Protein AF-A0ABD6B3N7-F1 (afdb_monomer_lite)

Secondary structure (DSSP, 8-state):
---TT-HHHHHHHHHHHHHHHHHHHHHHHHHHHHHTSHHHHHHTTPPP-EE-SSTT-EEE-HHHHHHHHHHHHHHHHHHHHHIIIIIIHHHHHTT--

Organism: NCBI:txid1220023

Radius of gyration: 18.05 Å; chains: 1; bounding box: 43×17×55 Å

Sequence (97 aa):
MFDADDPGTVINEFLVALFVPGILLFVGLWAAFRLVLDGPLRSMGLAPIRAADGAGAVASGYGRFALLIVVTALLLLPYVAAYRRFVRDSLRARGIV

Structure (mmCIF, N/CA/C/O backbone):
data_AF-A0ABD6B3N7-F1
#
_entry.id   AF-A0ABD6B3N7-F1
#
loop_
_atom_site.group_PDB
_atom_site.id
_atom_site.type_symbol
_atom_site.label_atom_id
_atom_site.label_alt_id
_atom_site.label_comp_id
_atom_site.label_asym_id
_atom_site.label_entity_id
_atom_site.label_seq_id
_atom_site.pdbx_PDB_ins_code
_atom_site.Cartn_x
_atom_site.Cartn_y
_atom_site.Cartn_z
_atom_site.occupancy
_atom_site.B_iso_or_equiv
_atom_site.auth_seq_id
_atom_site.auth_comp_id
_atom_site.auth_asym_id
_atom_site.auth_atom_id
_atom_site.pdbx_PDB_model_num
ATOM 1 N N . MET A 1 1 ? -5.507 -2.912 34.179 1.00 50.62 1 MET A N 1
ATOM 2 C CA . MET A 1 1 ? -6.524 -2.537 33.180 1.00 50.62 1 MET A CA 1
ATOM 3 C C . MET A 1 1 ? -5.771 -1.734 32.139 1.00 50.62 1 MET A C 1
ATOM 5 O O . MET A 1 1 ? -5.233 -0.700 32.507 1.00 50.62 1 MET A O 1
ATOM 9 N N . PHE A 1 2 ? -5.541 -2.294 30.947 1.00 52.19 2 PHE A N 1
ATOM 10 C CA . PHE A 1 2 ? -4.871 -1.549 29.876 1.00 52.19 2 PHE A CA 1
ATOM 11 C C . PHE A 1 2 ? -5.792 -0.404 29.476 1.00 52.19 2 PHE A C 1
ATOM 13 O O . PHE A 1 2 ? -6.987 -0.628 29.300 1.00 52.19 2 PHE A O 1
ATOM 20 N N . ASP A 1 3 ? -5.249 0.807 29.420 1.00 60.56 3 ASP A N 1
ATOM 21 C CA . ASP A 1 3 ? -6.005 1.963 28.969 1.00 60.56 3 ASP A CA 1
ATOM 22 C C . ASP A 1 3 ? -6.244 1.796 27.466 1.00 60.56 3 ASP A C 1
ATOM 24 O O . ASP A 1 3 ? -5.325 1.828 26.647 1.00 60.56 3 ASP A O 1
ATOM 28 N N . ALA A 1 4 ? -7.478 1.469 27.120 1.00 62.09 4 ALA A N 1
ATOM 29 C CA . ALA A 1 4 ? -7.910 1.174 25.764 1.00 62.09 4 ALA A CA 1
ATOM 30 C C . ALA A 1 4 ? -7.971 2.424 24.872 1.00 62.09 4 ALA A C 1
ATOM 32 O O . ALA A 1 4 ? -7.973 2.323 23.640 1.00 62.09 4 ALA A O 1
ATOM 33 N N . ASP A 1 5 ? -7.971 3.601 25.498 1.00 66.69 5 ASP A N 1
ATOM 34 C CA . ASP A 1 5 ? -7.817 4.884 24.831 1.00 66.69 5 ASP A CA 1
ATOM 35 C C . ASP A 1 5 ? -6.344 5.329 24.771 1.00 66.69 5 ASP A C 1
ATOM 37 O O . ASP A 1 5 ? -6.050 6.358 24.154 1.00 66.69 5 ASP A O 1
ATOM 41 N N . ASP A 1 6 ? -5.404 4.540 25.319 1.00 77.62 6 ASP A N 1
ATOM 42 C CA . ASP A 1 6 ? -3.979 4.796 25.126 1.00 77.62 6 ASP A CA 1
ATOM 43 C C . ASP A 1 6 ? -3.651 4.724 23.625 1.00 77.62 6 ASP A C 1
ATOM 45 O O . ASP A 1 6 ? -3.902 3.700 22.967 1.00 77.62 6 ASP A O 1
ATOM 49 N N . PRO A 1 7 ? -3.078 5.794 23.047 1.00 66.69 7 PRO A N 1
ATOM 50 C CA . PRO A 1 7 ? -2.776 5.841 21.624 1.00 66.69 7 PRO A CA 1
ATOM 51 C C . PRO A 1 7 ? -1.861 4.693 21.174 1.00 66.69 7 PRO A C 1
ATOM 53 O O . PRO A 1 7 ? -1.978 4.254 20.029 1.00 66.69 7 PRO A O 1
ATOM 56 N N . GLY A 1 8 ? -1.003 4.160 22.052 1.00 71.12 8 GLY A N 1
ATOM 57 C CA . GLY A 1 8 ? -0.149 3.010 21.757 1.00 71.12 8 GLY A CA 1
ATOM 58 C C . GLY A 1 8 ? -0.940 1.720 21.529 1.00 71.12 8 GLY A C 1
ATOM 59 O O . GLY A 1 8 ? -0.720 1.034 20.528 1.00 71.12 8 GLY A O 1
ATOM 60 N N . THR A 1 9 ? -1.903 1.418 22.401 1.00 73.00 9 THR A N 1
ATOM 61 C CA . THR A 1 9 ? -2.779 0.234 22.292 1.00 73.00 9 THR A CA 1
ATOM 62 C C . THR A 1 9 ? -3.593 0.260 20.999 1.00 73.00 9 THR A C 1
ATOM 64 O O . THR A 1 9 ? -3.631 -0.718 20.250 1.00 73.00 9 THR A O 1
ATOM 67 N N . VAL A 1 10 ? -4.170 1.420 20.690 1.00 67.31 10 VAL A N 1
ATOM 68 C CA . VAL A 1 10 ? -4.982 1.650 19.490 1.00 67.31 10 VAL A CA 1
ATOM 69 C C . VAL A 1 10 ? -4.182 1.438 18.210 1.00 67.31 10 VAL A C 1
ATOM 71 O O . VAL A 1 10 ? -4.664 0.804 17.270 1.00 67.31 10 VAL A O 1
ATOM 74 N N . ILE A 1 11 ? -2.968 1.992 18.157 1.00 69.38 11 ILE A N 1
ATOM 75 C CA . ILE A 1 11 ? -2.082 1.852 17.002 1.00 69.38 11 ILE A CA 1
ATOM 76 C C . ILE A 1 11 ? -1.677 0.387 16.835 1.00 69.38 11 ILE A C 1
ATOM 78 O O . ILE A 1 11 ? -1.689 -0.118 15.716 1.00 69.38 11 ILE A O 1
ATOM 82 N N . ASN A 1 12 ? -1.363 -0.317 17.922 1.00 73.00 12 ASN A N 1
ATOM 83 C CA . ASN A 1 12 ? -0.924 -1.705 17.848 1.00 73.00 12 ASN A CA 1
ATOM 84 C C . ASN A 1 12 ? -2.041 -2.649 17.369 1.00 73.00 12 ASN A C 1
ATOM 86 O O . ASN A 1 12 ? -1.827 -3.435 16.448 1.00 73.00 12 ASN A O 1
ATOM 90 N N . GLU A 1 13 ? -3.253 -2.527 17.917 1.00 71.44 13 GLU A N 1
ATOM 91 C CA . GLU A 1 13 ? -4.420 -3.285 17.438 1.00 71.44 13 GLU A CA 1
ATOM 92 C C . GLU A 1 13 ? -4.716 -3.009 15.964 1.00 71.44 13 GLU A C 1
ATOM 94 O O . GLU A 1 13 ? -4.964 -3.926 15.181 1.00 71.44 13 GLU A O 1
ATOM 99 N N . PHE A 1 14 ? -4.644 -1.738 15.573 1.00 67.50 14 PHE A N 1
ATOM 100 C CA . PHE A 1 14 ? -4.833 -1.320 14.196 1.00 67.50 14 PHE A CA 1
ATOM 101 C C . PHE A 1 14 ? -3.791 -1.937 13.251 1.00 67.50 14 PHE A C 1
ATOM 103 O O . PHE A 1 14 ? -4.153 -2.453 12.194 1.00 67.50 14 PHE A O 1
ATOM 110 N N . LEU A 1 15 ? -2.511 -1.933 13.635 1.00 70.00 15 LEU A N 1
ATOM 111 C CA . LEU A 1 15 ? -1.423 -2.527 12.854 1.00 70.00 15 LEU A CA 1
ATOM 112 C C . LEU A 1 15 ? -1.579 -4.044 12.712 1.00 70.00 15 LEU A C 1
ATOM 114 O O . LEU A 1 15 ? -1.378 -4.574 11.620 1.00 70.00 15 LEU A O 1
ATOM 118 N N . VAL A 1 16 ? -1.979 -4.739 13.780 1.00 72.06 16 VAL A N 1
ATOM 119 C CA . VAL A 1 16 ? -2.222 -6.190 13.754 1.00 72.06 16 VAL A CA 1
ATOM 120 C C . VAL A 1 16 ? -3.429 -6.527 12.877 1.00 72.06 16 VAL A C 1
ATOM 122 O O . VAL A 1 16 ? -3.344 -7.423 12.036 1.00 72.06 16 VAL A O 1
ATOM 125 N N . ALA A 1 17 ? -4.529 -5.780 13.005 1.00 67.81 17 ALA A N 1
ATOM 126 C CA . ALA A 1 17 ? -5.730 -5.977 12.196 1.00 67.81 17 ALA A CA 1
ATOM 127 C C . ALA A 1 17 ? -5.492 -5.692 10.705 1.00 67.81 17 ALA A C 1
ATOM 129 O O . ALA A 1 17 ? -6.070 -6.362 9.846 1.00 67.81 17 ALA A O 1
ATOM 130 N N . LEU A 1 18 ? -4.617 -4.732 10.382 1.00 69.88 18 LEU A N 1
ATOM 131 C CA . LEU A 1 18 ? -4.223 -4.450 9.003 1.00 69.88 18 LEU A CA 1
ATOM 132 C C . LEU A 1 18 ? -3.128 -5.365 8.465 1.00 69.88 18 LEU A C 1
ATOM 134 O O . LEU A 1 18 ? -2.892 -5.332 7.261 1.00 69.88 18 LEU A O 1
ATOM 138 N N . PHE A 1 19 ? -2.464 -6.170 9.292 1.00 77.00 19 PHE A N 1
ATOM 139 C CA . PHE A 1 19 ? -1.267 -6.885 8.861 1.00 77.00 19 PHE A CA 1
ATOM 140 C C . PHE A 1 19 ? -1.559 -7.849 7.706 1.00 77.00 19 PHE A C 1
ATOM 142 O O . PHE A 1 19 ? -0.983 -7.736 6.626 1.00 77.00 19 PHE A O 1
ATOM 149 N N . VAL A 1 20 ? -2.524 -8.751 7.892 1.00 76.81 20 VAL A N 1
ATOM 150 C CA . VAL A 1 20 ? -2.913 -9.730 6.867 1.00 76.81 20 VAL A CA 1
ATOM 151 C C . VAL A 1 20 ? -3.544 -9.067 5.631 1.00 76.81 20 VAL A C 1
ATOM 153 O O . VAL A 1 20 ? -3.021 -9.270 4.533 1.00 76.81 20 VAL A O 1
ATOM 156 N N . PRO A 1 21 ? -4.620 -8.260 5.741 1.00 77.50 21 PRO A N 1
ATOM 157 C CA . PRO A 1 21 ? -5.227 -7.635 4.564 1.00 77.50 21 PRO A CA 1
ATOM 158 C C . PRO A 1 21 ? -4.288 -6.633 3.880 1.00 77.50 21 PRO A C 1
ATOM 160 O O . PRO A 1 21 ? -4.302 -6.526 2.656 1.00 77.50 21 PRO A O 1
ATOM 163 N N . GLY A 1 22 ? -3.429 -5.949 4.636 1.00 78.62 22 GLY A N 1
ATOM 164 C CA . GLY A 1 22 ? -2.420 -5.035 4.109 1.00 78.62 22 GLY A CA 1
ATOM 165 C C . GLY A 1 22 ? -1.340 -5.743 3.308 1.00 78.62 22 GLY A C 1
ATOM 166 O O . GLY A 1 22 ? -1.037 -5.306 2.199 1.00 78.62 22 GLY A O 1
ATOM 167 N N . ILE A 1 23 ? -0.817 -6.871 3.800 1.00 81.94 23 ILE A N 1
ATOM 168 C CA . ILE A 1 23 ? 0.134 -7.693 3.040 1.00 81.94 23 ILE A CA 1
ATOM 169 C C . ILE A 1 23 ? -0.524 -8.232 1.769 1.00 81.94 23 ILE A C 1
ATOM 171 O O . ILE A 1 23 ? 0.063 -8.127 0.695 1.00 81.94 23 ILE A O 1
ATOM 175 N N . LEU A 1 24 ? -1.746 -8.765 1.859 1.00 85.06 24 LEU A N 1
ATOM 176 C CA . LEU A 1 24 ? -2.461 -9.297 0.694 1.00 85.06 24 LEU A CA 1
ATOM 177 C C . LEU A 1 24 ? -2.705 -8.221 -0.370 1.00 85.06 24 LEU A C 1
ATOM 179 O O . LEU A 1 24 ? -2.451 -8.454 -1.552 1.00 85.06 24 LEU A O 1
ATOM 183 N N . LEU A 1 25 ? -3.145 -7.033 0.045 1.00 84.00 25 LEU A N 1
ATOM 184 C CA . LEU A 1 25 ? -3.366 -5.904 -0.852 1.00 84.00 25 LEU A CA 1
ATOM 185 C C . LEU A 1 25 ? -2.057 -5.436 -1.497 1.00 84.00 25 LEU A C 1
ATOM 187 O O . LEU A 1 25 ? -2.009 -5.233 -2.710 1.00 84.00 25 LEU A O 1
ATOM 191 N N . PHE A 1 26 ? -0.991 -5.308 -0.706 1.00 83.75 26 PHE A N 1
ATOM 192 C CA . PHE A 1 26 ? 0.324 -4.910 -1.200 1.00 83.75 26 PHE A CA 1
ATOM 193 C C . PHE A 1 26 ? 0.871 -5.913 -2.222 1.00 83.75 26 PHE A C 1
ATOM 195 O O . PHE A 1 26 ? 1.293 -5.521 -3.309 1.00 83.75 26 PHE A O 1
ATOM 202 N N . VAL A 1 27 ? 0.814 -7.213 -1.915 1.00 86.38 27 VAL A N 1
ATOM 203 C CA . VAL A 1 27 ? 1.255 -8.286 -2.819 1.00 86.38 27 VAL A CA 1
ATOM 204 C C . VAL A 1 27 ? 0.408 -8.311 -4.094 1.00 86.38 27 VAL A C 1
ATOM 206 O O . VAL A 1 27 ? 0.955 -8.440 -5.190 1.00 86.38 27 VAL A O 1
ATOM 209 N N . GLY A 1 28 ? -0.911 -8.135 -3.979 1.00 88.38 28 GLY A N 1
ATOM 210 C CA . GLY A 1 28 ? -1.817 -8.075 -5.126 1.00 88.38 28 GLY A CA 1
ATOM 211 C C . GLY A 1 28 ? -1.519 -6.895 -6.052 1.00 88.38 28 GLY A C 1
ATOM 212 O O . GLY A 1 28 ? -1.392 -7.069 -7.265 1.00 88.38 28 GLY A O 1
ATOM 213 N N . LEU A 1 29 ? -1.332 -5.699 -5.492 1.00 86.50 29 LEU A N 1
ATOM 214 C CA . LEU A 1 29 ? -0.967 -4.506 -6.260 1.00 86.50 29 LEU A CA 1
ATO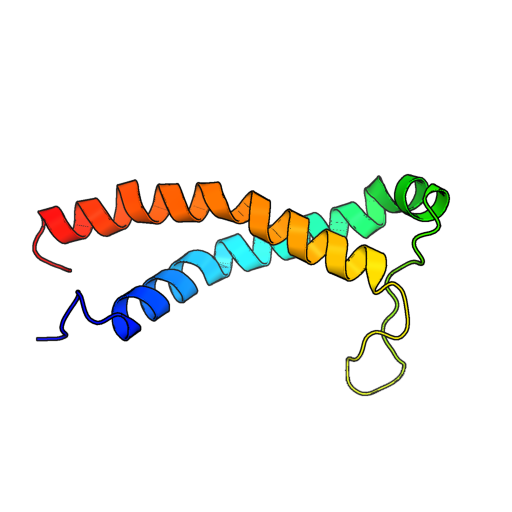M 215 C C . LEU A 1 29 ? 0.425 -4.625 -6.879 1.00 86.50 29 LEU A C 1
ATOM 217 O O . LEU A 1 29 ? 0.618 -4.247 -8.034 1.00 86.50 29 LEU A O 1
ATOM 221 N N . TRP A 1 30 ? 1.382 -5.199 -6.151 1.00 87.12 30 TRP A N 1
ATOM 222 C CA . TRP A 1 30 ? 2.710 -5.497 -6.676 1.00 87.12 30 TRP A CA 1
ATOM 223 C C . TRP A 1 30 ? 2.631 -6.412 -7.905 1.00 87.12 30 TRP A C 1
ATOM 225 O O . TRP A 1 30 ? 3.242 -6.127 -8.940 1.00 87.12 30 TRP A O 1
ATOM 235 N N . ALA A 1 31 ? 1.838 -7.486 -7.822 1.00 86.38 31 ALA A N 1
ATOM 236 C CA . ALA A 1 31 ? 1.604 -8.387 -8.944 1.00 86.38 31 ALA A CA 1
ATOM 237 C C . ALA A 1 31 ? 0.925 -7.662 -10.117 1.00 86.38 31 ALA A C 1
ATOM 239 O O . ALA A 1 31 ? 1.376 -7.793 -11.254 1.00 86.38 31 ALA A O 1
ATOM 240 N N . ALA A 1 32 ? -0.086 -6.828 -9.856 1.00 86.88 32 ALA A N 1
ATOM 241 C CA . ALA A 1 32 ? -0.759 -6.036 -10.886 1.00 86.88 32 ALA A CA 1
ATOM 242 C C . ALA A 1 32 ? 0.200 -5.064 -11.599 1.00 86.88 32 ALA A C 1
ATOM 244 O O . ALA A 1 32 ? 0.175 -4.959 -12.826 1.00 86.88 32 ALA A O 1
ATOM 245 N N . PHE A 1 33 ? 1.101 -4.409 -10.860 1.00 85.00 33 PHE A N 1
ATOM 246 C CA . PHE A 1 33 ? 2.115 -3.505 -11.413 1.00 85.00 33 PHE A CA 1
ATOM 247 C C . PHE A 1 33 ? 3.110 -4.215 -12.337 1.00 85.00 33 PHE A C 1
ATOM 249 O O . PHE A 1 33 ? 3.622 -3.599 -13.274 1.00 85.00 33 PHE A O 1
ATOM 256 N N . ARG A 1 34 ? 3.390 -5.499 -12.083 1.00 82.69 34 ARG A N 1
ATOM 257 C CA . ARG A 1 34 ? 4.291 -6.313 -12.909 1.00 82.69 34 ARG A CA 1
ATOM 258 C C . ARG A 1 34 ? 3.612 -6.999 -14.084 1.00 82.69 34 ARG A C 1
ATOM 260 O O . ARG A 1 34 ? 4.226 -7.093 -15.139 1.00 82.69 34 ARG A O 1
ATOM 267 N N . LEU A 1 35 ? 2.402 -7.512 -13.894 1.00 87.00 35 LEU A N 1
ATOM 268 C CA . LEU A 1 35 ? 1.750 -8.383 -14.874 1.00 87.00 35 LEU A CA 1
ATOM 269 C C . LEU A 1 35 ? 0.797 -7.623 -15.795 1.00 87.00 35 LEU A C 1
ATOM 271 O O . LEU A 1 35 ? 0.685 -7.961 -16.966 1.00 87.00 35 LEU A O 1
ATOM 275 N N . VAL A 1 36 ? 0.118 -6.599 -15.274 1.00 88.56 36 VAL A N 1
ATOM 276 C CA . VAL A 1 36 ? -0.974 -5.917 -15.984 1.00 88.56 36 VAL A CA 1
ATOM 277 C C . VAL A 1 36 ? -0.576 -4.497 -16.377 1.00 88.56 36 VAL A C 1
ATOM 279 O O . VAL A 1 36 ? -0.746 -4.093 -17.522 1.00 88.56 36 VAL A O 1
ATOM 282 N N . LEU A 1 37 ? -0.006 -3.733 -15.443 1.00 86.50 37 LEU A N 1
ATOM 283 C CA . LEU A 1 37 ? 0.274 -2.307 -15.639 1.00 86.50 37 LEU A CA 1
ATOM 284 C C . LEU A 1 37 ? 1.686 -2.022 -16.164 1.00 86.50 37 LEU A C 1
ATOM 286 O O . LEU A 1 37 ? 2.022 -0.860 -16.379 1.00 86.50 37 LEU A O 1
ATOM 290 N N . ASP A 1 38 ? 2.519 -3.039 -16.398 1.00 86.06 38 ASP A N 1
ATOM 291 C CA . ASP A 1 38 ? 3.916 -2.826 -16.793 1.00 86.06 38 ASP A CA 1
ATOM 292 C C . ASP A 1 38 ? 4.036 -2.013 -18.091 1.00 86.06 38 ASP A C 1
ATOM 294 O O . ASP A 1 38 ? 4.784 -1.036 -18.125 1.00 86.06 38 ASP A O 1
ATOM 298 N N . GLY A 1 39 ? 3.254 -2.353 -19.120 1.00 88.00 39 GLY A N 1
ATOM 299 C CA . GLY A 1 39 ? 3.209 -1.622 -20.391 1.00 88.00 39 GLY A CA 1
ATOM 300 C C . GLY A 1 39 ? 2.835 -0.142 -20.220 1.00 88.00 39 GLY A C 1
ATOM 301 O O . GLY A 1 39 ? 3.652 0.722 -20.550 1.00 88.00 39 GLY A O 1
ATOM 302 N N . PRO A 1 40 ? 1.658 0.175 -19.644 1.00 89.19 40 PRO A N 1
ATOM 303 C CA . PRO A 1 40 ? 1.261 1.549 -19.339 1.00 89.19 40 PRO A CA 1
ATOM 304 C C . PRO A 1 40 ? 2.304 2.308 -18.511 1.00 89.19 40 PRO A C 1
ATOM 306 O O . PRO A 1 40 ? 2.720 3.403 -18.884 1.00 89.19 40 PRO A O 1
ATOM 309 N N . LEU A 1 41 ? 2.822 1.708 -17.438 1.00 87.75 41 LEU A N 1
ATOM 310 C CA . LEU A 1 41 ? 3.825 2.354 -16.592 1.00 87.75 41 LEU A CA 1
ATOM 311 C C . LEU A 1 41 ? 5.137 2.612 -17.352 1.00 87.75 41 LEU A C 1
ATOM 313 O O . LEU A 1 41 ? 5.789 3.625 -17.107 1.00 87.75 41 LEU A O 1
ATOM 317 N N . ARG A 1 42 ? 5.535 1.742 -18.296 1.00 87.25 42 ARG A N 1
ATOM 318 C CA . ARG A 1 42 ? 6.706 1.987 -19.164 1.00 87.25 42 ARG A CA 1
ATOM 319 C C . ARG A 1 42 ? 6.443 3.156 -20.105 1.00 87.25 42 ARG A C 1
ATOM 321 O O . ARG A 1 42 ? 7.321 3.997 -20.252 1.00 87.25 42 ARG A O 1
ATOM 328 N N . SER A 1 43 ? 5.246 3.241 -20.692 1.00 90.00 43 SER A N 1
ATOM 329 C CA . SER A 1 43 ? 4.879 4.357 -21.579 1.00 90.00 43 SER A CA 1
ATOM 330 C C . SER A 1 43 ? 4.846 5.715 -20.871 1.00 90.00 43 SER A C 1
ATOM 332 O O . SER A 1 43 ? 5.109 6.733 -21.499 1.00 90.00 43 SER A O 1
ATOM 334 N N . MET A 1 44 ? 4.622 5.734 -19.554 1.00 88.94 44 MET A N 1
ATOM 335 C CA . MET A 1 44 ? 4.716 6.936 -18.713 1.00 88.94 44 MET A CA 1
ATOM 336 C C . MET A 1 44 ? 6.162 7.296 -18.319 1.00 88.94 44 MET A C 1
ATOM 338 O O . MET A 1 44 ? 6.376 8.183 -17.497 1.00 88.94 44 MET A O 1
ATOM 342 N N . GLY A 1 45 ? 7.165 6.585 -18.845 1.00 87.81 45 GLY A N 1
ATOM 343 C CA . GLY A 1 45 ? 8.578 6.793 -18.514 1.00 87.81 45 GLY A CA 1
ATOM 344 C C . GLY A 1 45 ? 8.994 6.227 -17.154 1.00 87.81 45 GLY A C 1
ATOM 345 O O . GLY A 1 45 ? 10.125 6.436 -16.715 1.00 87.81 45 GLY A O 1
ATOM 346 N N . LEU A 1 46 ? 8.118 5.486 -16.468 1.00 86.94 46 LEU A N 1
ATOM 347 C CA . LEU A 1 46 ? 8.451 4.902 -15.176 1.00 86.94 46 LEU A CA 1
ATOM 348 C C . LEU A 1 46 ? 9.246 3.614 -15.387 1.00 86.94 46 LEU A C 1
ATOM 350 O O . LEU A 1 46 ? 8.732 2.637 -15.936 1.00 86.94 46 LEU A O 1
ATOM 354 N N . ALA A 1 47 ? 10.485 3.584 -14.899 1.00 87.12 47 ALA A N 1
ATOM 355 C CA . ALA A 1 47 ? 11.339 2.402 -14.965 1.00 87.12 47 ALA A CA 1
ATOM 356 C C . ALA A 1 47 ? 10.767 1.230 -14.136 1.00 87.12 47 ALA A C 1
ATOM 358 O O . ALA A 1 47 ? 10.169 1.461 -13.081 1.00 87.12 47 ALA A O 1
ATOM 359 N N . PRO A 1 48 ? 10.956 -0.029 -14.570 1.00 84.62 48 PRO A N 1
ATOM 360 C CA . PRO A 1 48 ? 10.532 -1.196 -13.804 1.00 84.62 48 PRO A CA 1
ATOM 361 C C . PRO A 1 48 ? 11.256 -1.286 -12.454 1.00 84.62 48 P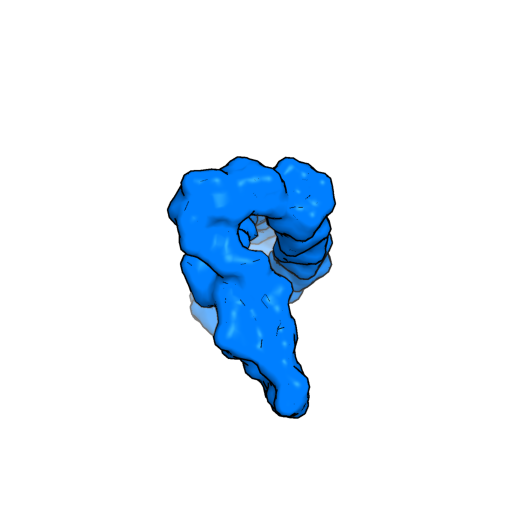RO A C 1
ATOM 363 O O . PRO A 1 48 ? 12.420 -0.893 -12.322 1.00 84.62 48 PRO A O 1
ATOM 366 N N . ILE A 1 49 ? 10.556 -1.837 -11.457 1.00 82.25 49 ILE A N 1
ATOM 367 C CA . ILE A 1 49 ? 11.109 -2.049 -10.116 1.00 82.25 49 ILE A CA 1
ATOM 368 C C . ILE A 1 49 ? 12.099 -3.214 -10.171 1.00 82.25 49 ILE A C 1
ATOM 370 O O . ILE A 1 49 ? 11.699 -4.365 -10.403 1.00 82.25 49 ILE A O 1
ATOM 374 N N . ARG A 1 50 ? 13.382 -2.909 -9.955 1.00 82.69 50 ARG A N 1
ATOM 375 C CA . ARG A 1 50 ? 14.473 -3.890 -9.880 1.00 82.69 50 ARG A CA 1
ATOM 376 C C . ARG A 1 50 ? 15.088 -3.876 -8.491 1.00 82.69 50 ARG A C 1
ATOM 378 O O . ARG A 1 50 ? 15.344 -2.805 -7.943 1.00 82.69 50 ARG A O 1
ATOM 385 N N . ALA A 1 51 ? 15.325 -5.063 -7.946 1.00 77.44 51 ALA A N 1
ATOM 386 C CA . ALA A 1 51 ? 16.136 -5.209 -6.748 1.00 77.44 51 ALA A CA 1
ATOM 387 C C . ALA A 1 51 ? 17.595 -4.870 -7.082 1.00 77.44 51 ALA A C 1
ATOM 389 O O . ALA A 1 51 ? 18.037 -5.096 -8.208 1.00 77.44 51 ALA A O 1
ATOM 390 N N . ALA A 1 52 ? 18.306 -4.292 -6.123 1.00 79.81 52 ALA A N 1
ATOM 391 C CA . ALA A 1 52 ? 19.750 -4.173 -6.172 1.00 79.81 52 ALA A CA 1
ATOM 392 C C . ALA A 1 52 ? 20.384 -5.536 -5.909 1.00 79.81 52 ALA A C 1
ATOM 394 O O . ALA A 1 52 ? 19.899 -6.308 -5.075 1.00 79.81 52 ALA A O 1
ATOM 395 N N . ASP A 1 53 ? 21.472 -5.814 -6.620 1.00 72.06 53 ASP A N 1
ATOM 396 C CA . ASP A 1 53 ? 22.286 -6.996 -6.385 1.00 72.06 53 ASP A CA 1
ATOM 397 C C . ASP A 1 53 ? 23.016 -6.809 -5.045 1.00 72.06 53 ASP A C 1
ATOM 399 O O . ASP A 1 53 ? 24.073 -6.190 -4.962 1.00 72.06 53 ASP A O 1
ATOM 403 N N . GLY A 1 54 ? 22.383 -7.285 -3.969 1.00 64.81 54 GLY A N 1
ATOM 404 C CA . GLY A 1 54 ? 22.883 -7.198 -2.597 1.00 64.81 54 GLY A CA 1
ATOM 405 C C . GLY A 1 54 ? 22.014 -6.344 -1.664 1.00 64.81 54 GLY A C 1
ATOM 406 O O . GLY A 1 54 ? 21.540 -5.266 -2.011 1.00 64.81 54 GLY A O 1
ATOM 407 N N . ALA A 1 55 ? 21.818 -6.850 -0.443 1.00 58.50 55 ALA A N 1
ATOM 408 C CA . ALA A 1 55 ? 21.205 -6.170 0.708 1.00 58.50 55 ALA A CA 1
ATOM 409 C C . ALA A 1 55 ? 19.714 -5.767 0.619 1.00 58.50 55 ALA A C 1
ATOM 411 O O . ALA A 1 55 ? 19.232 -5.039 1.481 1.00 58.50 55 ALA A O 1
ATOM 412 N N . GLY A 1 56 ? 18.950 -6.260 -0.362 1.00 60.03 56 GLY A N 1
ATOM 413 C CA . GLY A 1 56 ? 17.490 -6.060 -0.394 1.00 60.03 56 GLY A CA 1
ATOM 414 C C . GLY A 1 56 ? 17.046 -4.627 -0.718 1.00 60.03 56 GLY A C 1
ATOM 415 O O . GLY A 1 56 ? 15.887 -4.278 -0.501 1.00 60.03 56 GLY A O 1
ATOM 416 N N . ALA A 1 57 ? 17.950 -3.798 -1.245 1.00 69.38 57 ALA A N 1
ATOM 417 C CA . ALA A 1 57 ? 17.639 -2.447 -1.699 1.00 69.38 57 ALA A CA 1
ATOM 418 C C . ALA A 1 57 ? 16.988 -2.444 -3.097 1.00 69.38 57 ALA A C 1
ATOM 420 O O . ALA A 1 57 ? 17.009 -3.439 -3.823 1.00 69.38 57 ALA A O 1
ATOM 421 N N . VAL A 1 58 ? 16.408 -1.310 -3.498 1.00 74.56 58 VAL A N 1
ATOM 422 C CA . VAL A 1 58 ? 15.822 -1.106 -4.834 1.00 74.56 58 VAL A CA 1
ATOM 423 C C . VAL A 1 58 ? 16.856 -0.418 -5.731 1.00 74.56 58 VAL A C 1
ATOM 425 O O . VAL A 1 58 ? 17.299 0.683 -5.430 1.00 74.56 58 VAL A O 1
ATOM 428 N N . ALA A 1 59 ? 17.242 -1.038 -6.847 1.00 79.88 59 ALA A N 1
ATOM 429 C CA . ALA A 1 59 ? 18.186 -0.453 -7.807 1.00 79.88 59 ALA A CA 1
ATOM 430 C C . ALA A 1 59 ? 17.527 0.581 -8.724 1.00 79.88 59 ALA A C 1
ATOM 432 O O . ALA A 1 59 ? 18.135 1.581 -9.099 1.00 79.88 59 ALA A O 1
ATOM 433 N N . SER A 1 60 ? 16.280 0.332 -9.123 1.00 80.75 60 SER A N 1
ATOM 434 C CA . SER A 1 60 ? 15.549 1.199 -10.045 1.00 80.75 60 SER A CA 1
ATOM 435 C C . SER A 1 60 ? 14.044 1.076 -9.855 1.00 80.75 60 SER A C 1
ATOM 437 O O . SER A 1 60 ? 13.554 0.093 -9.303 1.00 80.75 60 SER A O 1
ATOM 439 N N . GLY A 1 61 ? 13.302 2.052 -10.382 1.00 83.56 61 GLY A N 1
ATOM 440 C CA . GLY A 1 61 ? 11.838 2.040 -10.363 1.00 83.56 61 GLY A CA 1
ATOM 441 C C . GLY A 1 61 ? 11.216 2.711 -9.141 1.00 83.56 61 GLY A C 1
ATOM 442 O O . GLY A 1 61 ? 10.056 2.445 -8.839 1.00 83.56 61 GLY A O 1
ATOM 443 N N . TYR A 1 62 ? 11.944 3.618 -8.477 1.00 84.44 62 TYR A N 1
ATOM 444 C CA . TYR A 1 62 ? 11.450 4.414 -7.345 1.00 84.44 62 TYR A CA 1
ATOM 445 C C . TYR A 1 62 ? 10.109 5.104 -7.624 1.00 84.44 62 TYR A C 1
ATOM 447 O O . TYR A 1 62 ? 9.238 5.088 -6.765 1.00 84.44 62 TYR A O 1
ATOM 455 N N . GLY A 1 63 ? 9.892 5.631 -8.836 1.00 84.62 63 GLY A N 1
ATOM 456 C CA . GLY A 1 63 ? 8.607 6.231 -9.216 1.00 84.62 63 GLY A CA 1
ATOM 457 C C . GLY A 1 63 ? 7.444 5.230 -9.213 1.00 84.62 63 GLY A C 1
ATOM 458 O O . GLY A 1 63 ? 6.377 5.523 -8.682 1.00 84.62 63 GLY A O 1
ATOM 459 N N . ARG A 1 64 ? 7.655 4.008 -9.726 1.00 88.06 64 ARG A N 1
ATOM 460 C CA . ARG A 1 64 ? 6.642 2.938 -9.646 1.00 88.06 64 ARG A CA 1
ATOM 461 C C . ARG A 1 64 ? 6.443 2.446 -8.224 1.00 88.06 64 ARG A C 1
ATOM 463 O O . ARG A 1 64 ? 5.324 2.122 -7.853 1.00 88.06 64 ARG A O 1
ATOM 470 N N . PHE A 1 65 ? 7.518 2.374 -7.449 1.00 83.88 65 PHE A N 1
ATOM 471 C CA . PHE A 1 65 ? 7.461 1.958 -6.056 1.00 83.88 65 PHE A CA 1
ATOM 472 C C 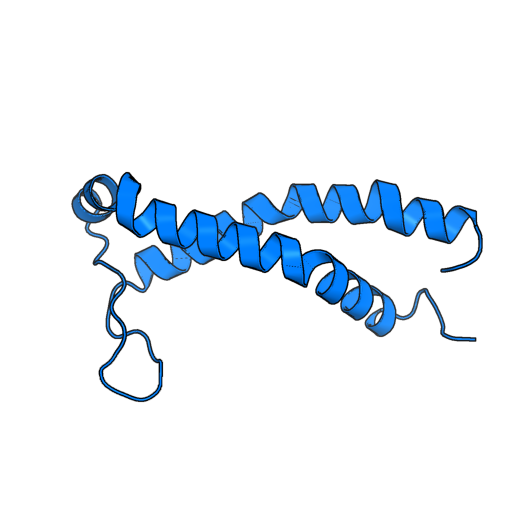. PHE A 1 65 ? 6.695 2.975 -5.199 1.00 83.88 65 PHE A C 1
ATOM 474 O O . PHE A 1 65 ? 5.821 2.592 -4.430 1.00 83.88 65 PHE A O 1
ATOM 481 N N . ALA A 1 66 ? 6.934 4.272 -5.401 1.00 86.06 66 ALA A N 1
ATOM 482 C CA . ALA A 1 66 ? 6.170 5.340 -4.767 1.00 86.06 66 ALA A CA 1
ATOM 483 C C . ALA A 1 66 ? 4.690 5.281 -5.165 1.00 86.06 66 ALA A C 1
ATOM 485 O O . ALA A 1 66 ? 3.821 5.339 -4.299 1.00 86.06 66 ALA A O 1
ATOM 486 N N . LEU A 1 67 ? 4.394 5.086 -6.455 1.00 87.50 67 LEU A N 1
ATOM 487 C CA . LEU A 1 67 ? 3.020 4.922 -6.928 1.00 87.50 67 LEU A CA 1
ATOM 488 C C . LEU A 1 67 ? 2.341 3.707 -6.279 1.00 87.50 67 LEU A C 1
ATOM 490 O O . LEU A 1 67 ? 1.205 3.811 -5.828 1.00 87.50 67 LEU A O 1
ATOM 494 N N . LEU A 1 68 ? 3.047 2.579 -6.175 1.00 87.06 68 LEU A N 1
ATOM 495 C CA . LEU A 1 68 ? 2.558 1.390 -5.485 1.00 87.06 68 LEU A CA 1
ATOM 496 C C . LEU A 1 68 ? 2.234 1.685 -4.013 1.00 87.06 68 LEU A C 1
ATOM 498 O O . LEU A 1 68 ? 1.161 1.303 -3.550 1.00 87.06 68 LEU A O 1
ATOM 502 N N . ILE A 1 69 ? 3.120 2.379 -3.290 1.00 84.38 69 ILE A N 1
ATOM 503 C CA . ILE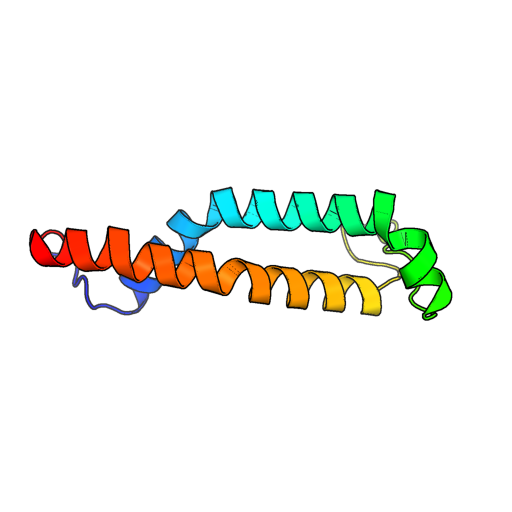 A 1 69 ? 2.893 2.772 -1.891 1.00 84.38 69 ILE A CA 1
ATOM 504 C C . ILE A 1 69 ? 1.644 3.647 -1.777 1.00 84.38 69 ILE A C 1
ATOM 506 O O . ILE A 1 69 ? 0.774 3.360 -0.958 1.00 84.38 69 ILE A O 1
ATOM 510 N N . VAL A 1 70 ? 1.526 4.682 -2.612 1.00 89.19 70 VAL A N 1
ATOM 511 C CA . VAL A 1 70 ? 0.395 5.621 -2.577 1.00 89.19 70 VAL A CA 1
ATOM 512 C C . VAL A 1 70 ? -0.920 4.902 -2.868 1.00 89.19 70 VAL A C 1
ATOM 514 O O . VAL A 1 70 ? -1.876 5.049 -2.112 1.00 89.19 70 VAL A O 1
ATOM 517 N N . VAL A 1 71 ? -0.971 4.081 -3.920 1.00 87.75 71 VAL A N 1
ATOM 518 C CA . VAL A 1 71 ? -2.179 3.322 -4.275 1.00 87.75 71 VAL A CA 1
ATOM 519 C C . VAL A 1 71 ? -2.546 2.336 -3.167 1.00 87.75 71 VAL A C 1
ATOM 521 O O . VAL A 1 71 ? -3.715 2.248 -2.799 1.00 87.75 71 VAL A O 1
ATOM 524 N N . THR A 1 72 ? -1.561 1.645 -2.586 1.00 84.88 72 THR A N 1
ATOM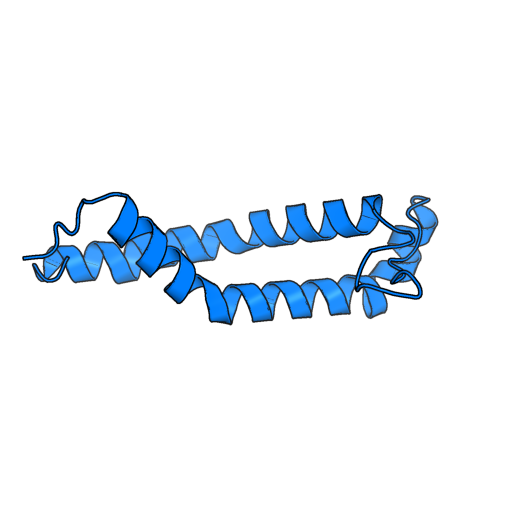 525 C CA . THR A 1 72 ? -1.794 0.739 -1.452 1.00 84.88 72 THR A CA 1
ATOM 526 C C . THR A 1 72 ? -2.376 1.500 -0.261 1.00 84.88 72 THR A C 1
ATOM 528 O O . THR A 1 72 ? -3.389 1.082 0.291 1.00 84.88 72 THR A O 1
ATOM 531 N N . ALA A 1 73 ? -1.793 2.644 0.106 1.00 83.38 73 ALA A N 1
ATOM 532 C CA . ALA A 1 73 ? -2.266 3.459 1.222 1.00 83.38 73 ALA A CA 1
ATOM 533 C C . ALA A 1 73 ? -3.704 3.955 1.009 1.00 83.38 73 ALA A C 1
ATOM 535 O O . ALA A 1 73 ? -4.533 3.843 1.911 1.00 83.38 73 ALA A O 1
ATOM 536 N N . LEU A 1 74 ? -4.026 4.441 -0.195 1.00 88.62 74 LEU A N 1
ATOM 537 C CA . LEU A 1 74 ? -5.378 4.885 -0.544 1.00 88.62 74 LEU A CA 1
ATOM 538 C C . LEU A 1 74 ? -6.393 3.740 -0.472 1.00 88.62 74 LEU A C 1
ATOM 540 O O . LEU A 1 74 ? -7.477 3.912 0.081 1.00 88.62 74 LEU A O 1
ATOM 544 N N . LEU A 1 75 ? -6.033 2.565 -0.990 1.00 85.56 75 LEU A N 1
ATOM 545 C CA . LEU A 1 75 ? -6.898 1.388 -0.972 1.00 85.56 75 LEU A CA 1
ATOM 546 C C . LEU A 1 75 ? -7.043 0.763 0.417 1.00 85.56 75 LEU A C 1
ATOM 548 O O . LEU A 1 75 ? -7.993 0.014 0.628 1.00 85.56 75 LEU A O 1
ATOM 552 N N . LEU A 1 76 ? -6.165 1.085 1.370 1.00 83.19 76 LEU A N 1
ATOM 553 C CA . LEU A 1 76 ? -6.325 0.698 2.771 1.00 83.19 76 LEU A CA 1
ATOM 554 C C . LEU A 1 76 ? -7.324 1.576 3.528 1.00 83.19 76 LEU A C 1
ATOM 556 O O . LEU A 1 76 ? -7.955 1.074 4.453 1.00 83.19 76 LEU A O 1
ATOM 560 N N . LEU A 1 77 ? -7.540 2.838 3.136 1.00 83.25 77 LEU A N 1
ATOM 561 C CA . LEU A 1 77 ? -8.453 3.755 3.843 1.00 83.25 77 LEU A CA 1
ATOM 562 C C . LEU A 1 77 ? -9.858 3.171 4.114 1.00 83.25 77 LEU A C 1
ATOM 564 O O . LEU A 1 77 ? -10.344 3.318 5.239 1.00 83.25 77 LEU A O 1
ATOM 568 N N . PRO A 1 78 ? -10.519 2.470 3.169 1.00 83.69 78 PRO A N 1
ATOM 569 C CA . PRO A 1 78 ? -11.811 1.838 3.426 1.00 83.69 78 PRO A CA 1
ATOM 570 C C . PRO A 1 78 ? -11.726 0.717 4.466 1.00 83.69 78 PRO A C 1
ATOM 572 O O . PRO A 1 78 ? -12.625 0.588 5.293 1.00 83.69 78 PRO A O 1
ATOM 575 N N . TYR A 1 79 ? -10.642 -0.067 4.464 1.00 78.06 79 TYR A N 1
ATOM 576 C CA . TYR A 1 79 ? -10.416 -1.127 5.452 1.00 78.06 79 TYR A CA 1
ATOM 577 C C . TYR A 1 79 ? -10.227 -0.544 6.848 1.00 78.06 79 TYR A C 1
ATOM 579 O O . TYR A 1 79 ? -10.805 -1.043 7.809 1.00 78.06 79 TYR A O 1
ATOM 587 N N . VAL A 1 80 ? -9.486 0.560 6.951 1.00 77.12 80 VAL A N 1
ATOM 588 C CA . VAL A 1 80 ? -9.319 1.321 8.195 1.00 77.12 80 VAL A CA 1
ATOM 589 C C . VAL A 1 80 ? -10.664 1.835 8.708 1.00 77.12 80 VAL A C 1
ATOM 591 O O . VAL A 1 80 ? -10.993 1.667 9.884 1.00 77.12 80 VAL A O 1
ATOM 594 N N . ALA A 1 81 ? -11.466 2.431 7.825 1.00 81.62 81 ALA A N 1
ATOM 595 C CA . ALA A 1 81 ? -12.788 2.937 8.173 1.00 81.62 81 ALA A CA 1
ATOM 596 C C . ALA A 1 81 ? -13.732 1.811 8.629 1.00 81.62 81 ALA A C 1
ATOM 598 O O . ALA A 1 81 ? -14.438 1.966 9.626 1.00 81.62 81 ALA A O 1
ATOM 599 N N . ALA A 1 82 ? -13.710 0.665 7.941 1.00 80.50 82 ALA A N 1
ATOM 600 C CA . ALA A 1 82 ? -14.488 -0.514 8.302 1.00 80.50 82 ALA A CA 1
ATOM 601 C C . ALA A 1 82 ? -14.040 -1.108 9.645 1.00 80.50 82 ALA A C 1
ATOM 603 O O . ALA A 1 82 ? -14.884 -1.381 10.495 1.00 80.50 82 ALA A O 1
ATOM 604 N N . TYR A 1 83 ? -12.733 -1.247 9.880 1.00 77.75 83 TYR A N 1
ATOM 605 C CA . TYR A 1 83 ? -12.194 -1.715 11.158 1.00 77.75 83 TYR A CA 1
ATOM 606 C C . TYR A 1 83 ? -12.671 -0.837 12.317 1.00 77.75 83 TYR A C 1
ATOM 608 O O . TYR A 1 83 ? -13.226 -1.338 13.296 1.00 77.75 83 TYR A O 1
ATOM 616 N N . ARG A 1 84 ? -12.530 0.488 12.176 1.00 77.19 84 ARG A N 1
ATOM 617 C CA . ARG A 1 84 ? -12.998 1.439 13.188 1.00 77.19 84 ARG A CA 1
ATOM 618 C C . ARG A 1 84 ? -14.495 1.265 13.460 1.00 77.19 84 ARG A C 1
ATOM 620 O O . ARG A 1 84 ? -14.884 1.115 14.612 1.00 77.19 84 ARG A O 1
ATOM 627 N N . ARG A 1 85 ? -15.310 1.239 12.403 1.00 79.88 85 ARG A N 1
ATOM 628 C CA . ARG A 1 85 ? -16.774 1.209 12.510 1.00 79.88 85 ARG A CA 1
ATOM 629 C C . ARG A 1 85 ? -17.334 -0.112 13.037 1.00 79.88 85 ARG A C 1
ATOM 631 O O . ARG A 1 85 ? -18.320 -0.107 13.762 1.00 79.88 85 ARG A O 1
ATOM 638 N N . PHE A 1 86 ? -16.779 -1.246 12.618 1.00 78.12 86 PHE A N 1
ATOM 639 C CA . PHE A 1 86 ? -17.375 -2.557 12.898 1.00 78.12 86 PHE A CA 1
ATOM 640 C C . PHE A 1 86 ? -16.695 -3.296 14.040 1.00 78.12 86 PHE A C 1
ATOM 642 O O . PHE A 1 86 ? -17.367 -4.004 14.782 1.00 78.12 86 PHE A O 1
ATOM 649 N N . VAL A 1 87 ? -15.380 -3.143 14.187 1.00 74.06 87 VAL A N 1
ATOM 650 C CA . VAL A 1 87 ? -14.624 -3.843 15.226 1.00 74.06 87 VAL A CA 1
ATOM 651 C C . VAL A 1 87 ? -14.509 -2.944 16.441 1.00 74.06 87 VAL A C 1
ATOM 653 O O . VAL A 1 87 ? -15.050 -3.271 17.492 1.00 74.06 87 VAL A O 1
ATOM 656 N N . ARG A 1 88 ? -13.888 -1.771 16.290 1.00 74.25 88 ARG A N 1
ATOM 657 C CA . ARG A 1 88 ? -13.585 -0.915 17.439 1.00 74.25 88 ARG A CA 1
ATOM 658 C C . ARG A 1 88 ? -14.838 -0.358 18.109 1.00 74.25 88 ARG A C 1
ATOM 660 O O . ARG A 1 88 ? -14.986 -0.518 19.315 1.00 74.25 88 ARG A O 1
ATOM 667 N N . ASP A 1 89 ? -15.770 0.215 17.349 1.00 78.88 89 ASP A N 1
ATOM 668 C CA . ASP A 1 89 ? -17.018 0.735 17.929 1.00 78.88 89 ASP A CA 1
ATOM 669 C C . ASP A 1 89 ? -17.850 -0.386 18.587 1.00 78.88 89 ASP A C 1
ATOM 671 O O . ASP A 1 89 ? -18.465 -0.175 19.634 1.00 78.88 89 ASP A O 1
ATOM 675 N N . SER A 1 90 ? -17.821 -1.608 18.036 1.00 72.94 90 SER A N 1
ATOM 676 C CA . SER A 1 90 ? -18.507 -2.760 18.637 1.00 72.94 90 SER A CA 1
ATOM 677 C C . SER A 1 90 ? -17.819 -3.276 19.901 1.00 72.94 90 SER A C 1
ATOM 679 O O . SER A 1 90 ? -18.513 -3.725 20.812 1.00 72.94 90 SER A O 1
ATOM 681 N N . LEU A 1 91 ? -16.487 -3.289 19.955 1.00 71.00 91 LEU A N 1
ATOM 682 C CA . LEU A 1 91 ? -15.735 -3.689 21.148 1.00 71.00 91 LEU A CA 1
ATOM 683 C C . LEU A 1 91 ? -15.929 -2.670 22.274 1.00 71.00 91 LEU A C 1
ATOM 685 O O . LEU A 1 91 ? -16.154 -3.063 23.421 1.00 71.00 91 LEU A O 1
ATOM 689 N N . ARG A 1 92 ? -15.979 -1.383 21.914 1.00 73.19 92 ARG A N 1
ATOM 690 C CA . ARG A 1 92 ? -16.286 -0.287 22.833 1.00 73.19 92 ARG A CA 1
ATOM 691 C C . ARG A 1 92 ? -17.685 -0.374 23.412 1.00 73.19 92 ARG A C 1
ATOM 693 O O . ARG A 1 92 ? -17.861 -0.274 24.621 1.00 73.19 92 ARG A O 1
ATOM 700 N N . ALA A 1 93 ? -18.685 -0.655 22.577 1.00 74.88 93 ALA A N 1
ATOM 701 C CA . ALA A 1 93 ? -20.057 -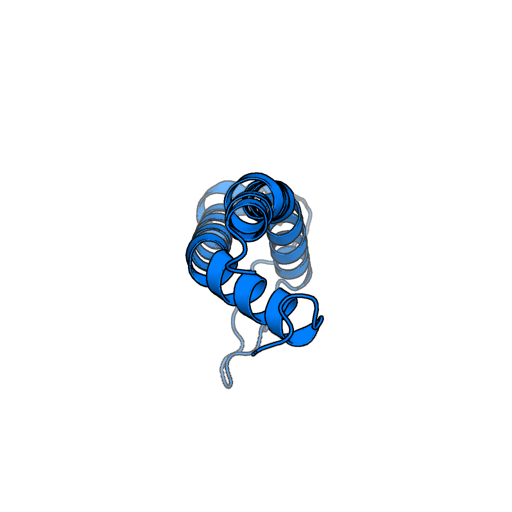0.873 23.041 1.00 74.88 93 ALA A CA 1
ATOM 702 C C . ALA A 1 93 ? -20.183 -2.040 24.042 1.00 74.88 93 ALA A C 1
ATOM 704 O O . ALA A 1 93 ? -21.146 -2.098 24.802 1.00 74.88 93 ALA A O 1
ATOM 705 N N . ARG A 1 94 ? -19.219 -2.970 24.049 1.00 75.81 94 ARG A N 1
ATOM 706 C CA . ARG A 1 94 ? -19.169 -4.127 24.953 1.00 75.81 94 ARG A CA 1
ATOM 707 C C . ARG A 1 94 ? -18.277 -3.907 26.181 1.00 75.81 94 ARG A C 1
ATOM 709 O O . ARG A 1 94 ? -18.149 -4.829 26.979 1.00 75.81 94 ARG A O 1
ATOM 716 N N . GLY A 1 95 ? -17.662 -2.729 26.335 1.00 72.12 95 GLY A N 1
ATOM 717 C CA . GLY A 1 95 ? -16.762 -2.411 27.452 1.00 72.12 95 GLY A CA 1
ATOM 718 C C . GLY A 1 95 ? -15.467 -3.231 27.472 1.00 72.12 95 GLY A C 1
ATOM 719 O O . GLY A 1 95 ? -14.877 -3.405 28.533 1.00 72.12 95 GLY A O 1
ATOM 720 N N . ILE A 1 96 ? -15.068 -3.788 26.322 1.00 63.62 96 ILE A N 1
ATOM 721 C CA . ILE A 1 96 ? -13.845 -4.597 26.173 1.00 63.62 96 ILE A CA 1
ATOM 722 C C . ILE A 1 96 ? -12.635 -3.694 25.891 1.00 63.62 96 ILE A C 1
ATOM 724 O O . ILE A 1 96 ? -11.531 -3.994 26.342 1.00 63.62 96 ILE A O 1
ATOM 728 N N . VAL A 1 97 ? -12.878 -2.611 25.143 1.00 57.41 97 VAL A N 1
ATOM 729 C CA . VAL A 1 97 ? -11.929 -1.562 24.749 1.00 57.41 97 VAL A CA 1
ATOM 730 C C . VAL A 1 97 ? -12.571 -0.228 25.105 1.00 57.41 97 VAL A C 1
ATOM 732 O O . VAL A 1 97 ? -13.588 0.108 24.465 1.00 57.41 97 VAL A O 1
#

Foldseek 3Di:
DPPCPPPVNVVVVLCVLCVVVLVVLLVVLVCCCVPPCVVVCVVVVFDDFDADPDDRHTPGRVVVVVVSVVVSVVVCVVVSVCCCVPPVVVCVVVVND

pLDDT: mean 78.44, std 9.01, range [50.62, 90.0]